Protein AF-A0A8T6WIY8-F1 (afdb_monomer_lite)

Sequence (77 aa):
MTNLKKRLDSAISELMIIRDVLDKADGHPPCCFTIGEDGEVGCDTVGPLPKQEFWEECQRCRRQIRSFLEKVGLEDR

Structure (mmCIF, N/CA/C/O backbone):
data_AF-A0A8T6WIY8-F1
#
_entry.id   AF-A0A8T6WIY8-F1
#
loop_
_atom_site.group_PDB
_atom_site.id
_atom_site.type_symbol
_atom_site.label_atom_id
_atom_site.label_alt_id
_atom_site.label_comp_id
_atom_site.label_asym_id
_atom_site.label_entity_id
_atom_site.label_seq_id
_atom_site.pdbx_PDB_ins_code
_atom_site.Cartn_x
_atom_site.Cartn_y
_atom_site.Cartn_z
_atom_site.occupancy
_atom_site.B_iso_or_equiv
_atom_site.auth_seq_id
_atom_site.auth_comp_id
_atom_site.auth_asym_id
_atom_site.auth_atom_id
_atom_site.pdbx_PDB_model_num
ATOM 1 N N . MET A 1 1 ? 4.461 3.827 31.180 1.00 51.56 1 MET A N 1
ATOM 2 C CA . MET A 1 1 ? 3.668 2.710 30.618 1.00 51.56 1 MET A CA 1
ATOM 3 C C . MET A 1 1 ? 2.762 3.259 29.533 1.00 51.56 1 MET A C 1
ATOM 5 O O . MET A 1 1 ? 1.929 4.109 29.827 1.00 51.56 1 MET A O 1
ATOM 9 N N . THR A 1 2 ? 2.946 2.848 28.283 1.00 67.25 2 THR A N 1
ATOM 10 C CA . THR A 1 2 ? 2.023 3.214 27.204 1.00 67.25 2 THR A CA 1
ATOM 11 C C . THR A 1 2 ? 0.736 2.408 27.356 1.00 67.25 2 THR A C 1
ATOM 13 O O . THR A 1 2 ? 0.757 1.187 27.468 1.00 67.25 2 THR A O 1
ATOM 16 N N . ASN A 1 3 ? -0.393 3.110 27.417 1.00 89.88 3 ASN A N 1
ATOM 17 C CA . ASN A 1 3 ? -1.713 2.502 27.525 1.00 89.88 3 ASN A CA 1
ATOM 18 C C . ASN A 1 3 ? -1.993 1.676 26.254 1.00 89.88 3 ASN A C 1
ATOM 20 O O . ASN A 1 3 ? -1.944 2.219 25.150 1.00 89.88 3 ASN A O 1
ATOM 24 N N . LEU A 1 4 ? -2.276 0.377 26.409 1.00 94.19 4 LEU A N 1
ATOM 25 C CA . LEU A 1 4 ? -2.544 -0.537 25.292 1.00 94.19 4 LEU A CA 1
ATOM 26 C C . LEU A 1 4 ? -3.704 -0.060 24.411 1.00 94.19 4 LEU A C 1
ATOM 28 O O . LEU A 1 4 ? -3.604 -0.153 23.192 1.00 94.19 4 LEU A O 1
ATOM 32 N N . LYS A 1 5 ? -4.748 0.529 25.008 1.00 92.62 5 LYS A N 1
ATOM 33 C CA . LYS A 1 5 ? -5.863 1.125 24.266 1.00 92.62 5 LYS A CA 1
ATOM 34 C C . LYS A 1 5 ? -5.382 2.253 23.357 1.00 92.62 5 LYS A C 1
ATOM 36 O O . LYS A 1 5 ? -5.679 2.234 22.175 1.00 92.62 5 LYS A O 1
ATOM 41 N N . LYS A 1 6 ? -4.547 3.166 23.870 1.00 93.38 6 LYS A N 1
ATOM 42 C CA . LYS A 1 6 ? -3.979 4.252 23.049 1.00 93.38 6 LYS A CA 1
ATOM 43 C C . LYS A 1 6 ? -3.164 3.715 21.871 1.00 93.38 6 LYS A C 1
ATOM 45 O O . LYS A 1 6 ? -3.250 4.260 20.783 1.00 93.38 6 LYS A O 1
ATOM 50 N N . ARG A 1 7 ? -2.388 2.642 22.076 1.00 94.25 7 ARG A N 1
ATOM 51 C CA . ARG A 1 7 ? -1.623 2.003 20.989 1.00 94.25 7 ARG A CA 1
ATOM 52 C C . ARG A 1 7 ? -2.539 1.386 19.930 1.00 94.25 7 ARG A C 1
ATOM 54 O O . ARG A 1 7 ? -2.232 1.498 18.749 1.00 94.25 7 ARG A O 1
ATOM 61 N N . LEU A 1 8 ? -3.634 0.754 20.354 1.00 92.75 8 LEU A N 1
ATOM 62 C CA . LEU A 1 8 ? -4.638 0.199 19.450 1.00 92.75 8 LEU A CA 1
ATOM 63 C C . LEU A 1 8 ? -5.349 1.305 18.657 1.00 92.75 8 LEU A C 1
ATOM 65 O O . LEU A 1 8 ? -5.432 1.200 17.440 1.00 92.75 8 LEU A O 1
ATOM 69 N N . ASP A 1 9 ? -5.782 2.379 19.320 1.00 91.88 9 ASP A N 1
ATOM 70 C CA . ASP A 1 9 ? -6.452 3.519 18.677 1.00 91.88 9 ASP A CA 1
ATOM 71 C C . ASP A 1 9 ? -5.541 4.190 17.628 1.00 91.88 9 ASP A C 1
ATOM 73 O O . ASP A 1 9 ? -5.986 4.519 16.526 1.00 91.88 9 ASP A O 1
ATOM 77 N N . SER A 1 10 ? -4.244 4.340 17.934 1.00 94.50 10 SER A N 1
ATOM 78 C CA . SER A 1 10 ? -3.252 4.831 16.970 1.00 94.50 10 SER A CA 1
ATOM 79 C C . SER A 1 10 ? -3.090 3.885 15.782 1.00 94.50 10 SER A C 1
ATOM 81 O O . SER A 1 10 ? -3.137 4.339 14.647 1.00 94.50 10 SER A O 1
ATOM 83 N N . ALA A 1 11 ? -2.950 2.576 16.016 1.00 94.00 11 ALA A N 1
ATOM 84 C CA . ALA A 1 11 ? -2.823 1.605 14.930 1.00 94.00 11 ALA A CA 1
ATOM 85 C C . ALA A 1 11 ? -4.063 1.592 14.018 1.00 94.00 11 ALA A C 1
ATOM 87 O O . ALA A 1 11 ? -3.922 1.553 12.801 1.00 94.00 11 ALA A O 1
ATOM 88 N N . ILE A 1 12 ? -5.269 1.678 14.590 1.00 92.75 12 ILE A N 1
ATOM 89 C CA . ILE A 1 12 ? -6.519 1.778 13.823 1.00 92.75 12 ILE A CA 1
ATOM 90 C C . ILE A 1 12 ? -6.528 3.048 12.966 1.00 92.75 12 ILE A C 1
ATOM 92 O O . ILE A 1 12 ? -6.856 2.975 11.785 1.00 92.75 12 ILE A O 1
ATOM 96 N N . SER A 1 13 ? -6.124 4.190 13.531 1.00 93.31 13 SER A N 1
ATOM 97 C CA . SER A 1 13 ? -6.066 5.459 12.794 1.00 93.31 13 SER A CA 1
ATOM 98 C C . SER A 1 13 ? -5.114 5.380 11.596 1.00 93.31 13 SER A C 1
ATOM 100 O O . SER A 1 13 ? -5.491 5.765 10.493 1.00 93.31 13 SER A O 1
ATOM 102 N N . GLU A 1 14 ? -3.920 4.811 11.778 1.00 94.88 14 GLU A N 1
ATOM 103 C CA . GLU A 1 14 ? -2.960 4.606 10.683 1.00 94.88 14 GLU A CA 1
ATOM 104 C C . GLU A 1 14 ? -3.521 3.679 9.593 1.00 94.88 14 GLU A C 1
ATOM 106 O O . GLU A 1 14 ? -3.403 3.967 8.404 1.00 94.88 14 GLU A O 1
ATOM 111 N N . LEU A 1 15 ? -4.201 2.591 9.973 1.00 94.00 15 LEU A N 1
ATOM 112 C CA . LEU A 1 15 ? -4.839 1.687 9.010 1.00 94.00 15 LEU A CA 1
ATOM 113 C C . LEU A 1 15 ? -5.959 2.378 8.211 1.00 94.00 15 LEU A C 1
ATOM 115 O O . LEU A 1 15 ? -6.095 2.126 7.013 1.00 94.00 15 LEU A O 1
ATOM 119 N N . MET A 1 16 ? -6.731 3.272 8.838 1.00 91.38 16 MET A N 1
ATOM 120 C CA . MET A 1 16 ? -7.746 4.075 8.143 1.00 91.38 16 MET A CA 1
ATOM 121 C C . MET A 1 16 ? -7.122 5.074 7.161 1.00 91.38 16 MET A C 1
ATOM 123 O O . MET A 1 16 ? -7.646 5.240 6.060 1.00 91.38 16 MET A O 1
ATOM 127 N N . ILE A 1 17 ? -5.994 5.696 7.521 1.00 92.56 17 ILE A N 1
ATOM 128 C CA . ILE A 1 17 ? -5.239 6.580 6.618 1.00 92.56 17 ILE A CA 1
ATOM 129 C C . ILE A 1 17 ? -4.733 5.788 5.409 1.00 92.56 17 ILE A C 1
ATOM 131 O O . ILE A 1 17 ? -4.920 6.218 4.273 1.00 92.56 17 ILE A O 1
ATOM 135 N N . ILE A 1 18 ? -4.150 4.605 5.632 1.00 92.19 18 ILE A N 1
ATOM 136 C CA . ILE A 1 18 ? -3.690 3.732 4.544 1.00 92.19 18 ILE A CA 1
ATOM 137 C C . ILE A 1 18 ? -4.853 3.399 3.603 1.00 92.19 18 ILE A C 1
ATOM 139 O O . ILE A 1 18 ? -4.700 3.518 2.390 1.00 92.19 18 ILE A O 1
ATOM 143 N N . ARG A 1 19 ? -6.025 3.030 4.137 1.00 90.19 19 ARG A N 1
ATOM 144 C CA . ARG A 1 19 ? -7.229 2.758 3.333 1.00 90.19 19 ARG A CA 1
ATOM 145 C C . ARG A 1 19 ? -7.594 3.943 2.433 1.00 90.19 19 ARG A C 1
ATOM 147 O O . ARG A 1 19 ? -7.717 3.764 1.226 1.00 90.19 19 ARG A O 1
ATOM 154 N N . ASP A 1 20 ? -7.688 5.141 3.008 1.00 90.62 20 ASP A N 1
ATOM 155 C CA . ASP A 1 20 ? -8.041 6.371 2.287 1.00 90.62 20 ASP A CA 1
ATOM 156 C C . ASP A 1 20 ? -7.050 6.687 1.152 1.00 90.62 20 ASP A C 1
ATOM 158 O O . ASP A 1 20 ? -7.453 6.983 0.025 1.00 90.62 20 ASP A O 1
ATOM 162 N N . VAL A 1 21 ? -5.747 6.535 1.411 1.00 91.12 21 VAL A N 1
ATOM 163 C CA . VAL A 1 21 ? -4.703 6.697 0.387 1.00 91.12 21 VAL A CA 1
ATOM 164 C C . VAL A 1 21 ? -4.868 5.667 -0.734 1.00 91.12 21 VAL A C 1
ATOM 166 O O . VAL A 1 21 ? -4.767 6.008 -1.913 1.00 91.12 21 VAL A O 1
ATOM 169 N N . LEU A 1 22 ? -5.160 4.407 -0.398 1.00 89.31 22 LEU A N 1
ATOM 170 C CA . LEU A 1 22 ? -5.387 3.364 -1.398 1.00 89.31 22 LEU A CA 1
ATOM 171 C C . LEU A 1 22 ? -6.652 3.602 -2.225 1.00 89.31 22 LEU A C 1
ATOM 173 O O . LEU A 1 22 ? -6.683 3.152 -3.374 1.00 89.31 22 LEU A O 1
ATOM 177 N N . ASP A 1 23 ? -7.693 4.220 -1.669 1.00 86.69 23 ASP A N 1
ATOM 178 C CA . ASP A 1 23 ? -8.953 4.538 -2.359 1.00 86.69 23 ASP A CA 1
ATOM 179 C C . ASP A 1 23 ? -8.799 5.710 -3.324 1.00 86.69 23 ASP A C 1
ATOM 181 O O . ASP A 1 23 ? -9.296 5.641 -4.444 1.00 86.69 23 ASP A O 1
ATOM 185 N N . LYS A 1 24 ? -8.025 6.727 -2.938 1.00 88.19 24 LYS A N 1
ATOM 186 C CA . LYS A 1 24 ? -7.764 7.922 -3.757 1.00 88.19 24 LYS A CA 1
ATOM 187 C C . LYS A 1 24 ? -6.685 7.731 -4.825 1.00 88.19 24 LYS A C 1
ATOM 189 O O . LYS A 1 24 ? -6.473 8.609 -5.656 1.00 88.19 24 LYS A O 1
ATOM 194 N N . ALA A 1 25 ? -5.969 6.608 -4.805 1.00 84.12 25 ALA A N 1
ATOM 195 C CA . ALA A 1 25 ? -4.931 6.315 -5.785 1.00 84.12 25 ALA A CA 1
ATOM 196 C C . ALA A 1 25 ? -5.530 5.905 -7.148 1.00 84.12 25 ALA A C 1
ATOM 198 O O . ALA A 1 25 ? -5.822 4.726 -7.404 1.00 84.12 25 ALA A O 1
ATOM 199 N N . ASP A 1 26 ? -5.666 6.890 -8.039 1.00 76.62 26 ASP A N 1
ATOM 200 C CA . ASP A 1 26 ? -6.160 6.763 -9.418 1.00 76.62 26 ASP A CA 1
ATOM 201 C C . ASP A 1 26 ? -5.129 6.098 -10.347 1.00 76.62 26 ASP A C 1
ATOM 203 O O . ASP A 1 26 ? -4.495 6.735 -11.187 1.00 76.62 26 ASP A O 1
ATOM 207 N N . GLY A 1 27 ? -4.895 4.797 -10.164 1.00 70.75 27 GLY A N 1
ATOM 208 C CA . GLY A 1 27 ? -4.012 3.989 -11.023 1.00 70.75 27 GLY A CA 1
ATOM 209 C C . GLY A 1 27 ? -2.507 4.249 -10.856 1.00 70.75 27 GLY A C 1
ATOM 210 O O . GLY A 1 27 ? -1.695 3.523 -11.430 1.00 70.75 27 GLY A O 1
ATOM 211 N N . HIS A 1 28 ? -2.135 5.231 -10.038 1.00 78.06 28 HIS A N 1
ATOM 212 C CA . HIS A 1 28 ? -0.755 5.542 -9.678 1.00 78.06 28 HIS A CA 1
ATOM 213 C C . HIS A 1 28 ? -0.343 4.805 -8.396 1.00 78.06 28 HIS A C 1
ATOM 215 O O . HIS A 1 28 ? -1.212 4.485 -7.576 1.00 78.06 28 HIS A O 1
ATOM 221 N N . PRO A 1 29 ? 0.962 4.532 -8.198 1.00 79.50 29 PRO A N 1
ATOM 222 C CA . PRO A 1 29 ? 1.446 3.960 -6.952 1.00 79.50 29 PRO A CA 1
ATOM 223 C C . PRO A 1 29 ? 1.034 4.834 -5.750 1.00 79.50 29 PRO A C 1
ATOM 225 O O . PRO A 1 29 ? 1.348 6.023 -5.734 1.00 79.50 29 PRO A O 1
ATOM 228 N N . PRO A 1 30 ? 0.330 4.272 -4.749 1.00 82.69 30 PRO A N 1
ATOM 229 C CA . PRO A 1 30 ? -0.076 5.000 -3.543 1.00 82.69 30 PRO A CA 1
ATOM 230 C C . PRO A 1 30 ? 1.085 5.228 -2.563 1.00 82.69 30 PRO A C 1
ATOM 232 O O . PRO A 1 30 ? 0.940 5.961 -1.589 1.00 82.69 30 PRO A O 1
ATOM 235 N N . CYS A 1 31 ? 2.212 4.550 -2.779 1.00 85.31 31 CYS A N 1
ATOM 236 C CA . CYS A 1 31 ? 3.404 4.607 -1.947 1.00 85.31 31 CYS A CA 1
ATOM 237 C C . CYS A 1 31 ? 4.528 5.384 -2.638 1.00 85.31 31 CYS A C 1
ATOM 239 O O . CYS A 1 31 ? 4.527 5.560 -3.856 1.00 85.31 31 CYS A O 1
ATOM 241 N N . CYS A 1 32 ? 5.513 5.818 -1.852 1.00 87.38 3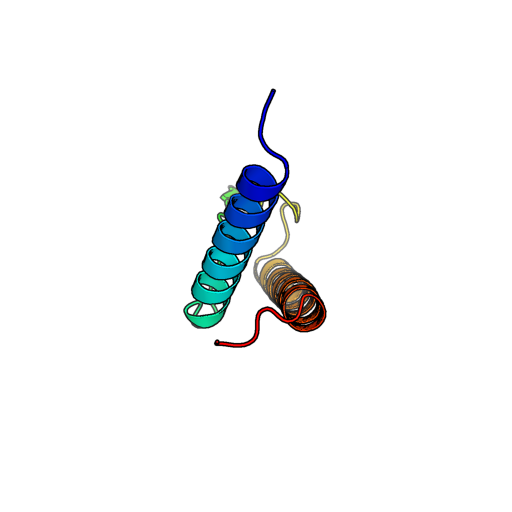2 CYS A N 1
ATOM 242 C CA . CYS A 1 32 ? 6.745 6.389 -2.384 1.00 87.38 32 CYS A CA 1
ATOM 243 C C . CYS A 1 32 ? 7.471 5.367 -3.271 1.00 87.38 32 CYS A C 1
ATOM 245 O O . CYS A 1 32 ? 7.567 4.190 -2.922 1.00 87.38 32 CYS A O 1
ATOM 247 N N . PHE A 1 33 ? 8.010 5.831 -4.394 1.00 90.69 33 PHE A N 1
ATOM 248 C CA . PHE A 1 33 ? 8.836 5.041 -5.299 1.00 90.69 33 PHE A CA 1
ATOM 249 C C . PHE A 1 33 ? 9.975 5.900 -5.851 1.00 90.69 33 PHE A C 1
ATOM 251 O O . PHE A 1 33 ? 9.891 7.130 -5.884 1.00 90.69 33 PHE A O 1
ATOM 258 N N . THR A 1 34 ? 11.042 5.246 -6.280 1.00 93.19 34 THR A N 1
ATOM 259 C CA . THR A 1 34 ? 12.209 5.846 -6.916 1.00 93.19 34 THR A CA 1
ATOM 260 C C . THR A 1 34 ? 12.276 5.418 -8.373 1.00 93.19 34 THR A C 1
ATOM 262 O O . THR A 1 34 ? 11.801 4.345 -8.743 1.00 93.19 34 THR A O 1
ATOM 265 N N . ILE A 1 35 ? 12.853 6.281 -9.206 1.00 92.38 35 ILE A N 1
ATOM 266 C CA . ILE A 1 35 ? 13.150 5.989 -10.608 1.00 92.38 35 ILE A CA 1
ATOM 267 C C . ILE A 1 35 ? 14.673 5.945 -10.723 1.00 92.38 35 ILE A C 1
ATOM 269 O O . ILE A 1 35 ? 15.338 6.927 -10.391 1.00 92.38 35 ILE A O 1
ATOM 273 N N . GLY A 1 36 ?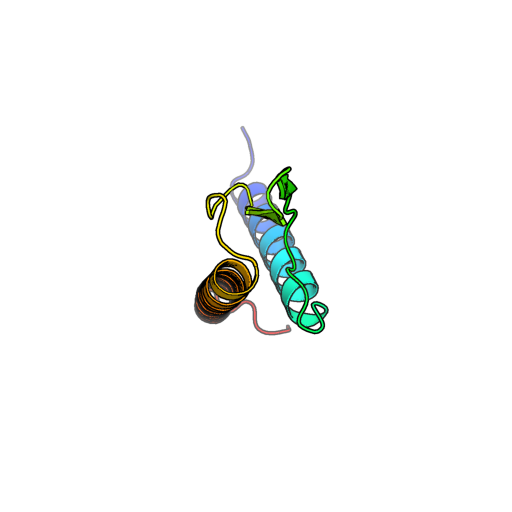 15.209 4.794 -11.120 1.00 89.44 36 GLY A N 1
ATOM 274 C CA . GLY A 1 36 ? 16.634 4.585 -11.356 1.00 89.44 36 GLY A CA 1
ATOM 275 C C . GLY A 1 36 ? 17.109 5.223 -12.662 1.00 89.44 36 GLY A C 1
ATOM 276 O O . GLY A 1 36 ? 16.305 5.625 -13.505 1.00 89.44 36 GLY A O 1
ATOM 277 N N . GLU A 1 37 ? 18.428 5.294 -12.839 1.00 86.44 37 GLU A N 1
ATOM 278 C CA . GLU A 1 37 ? 19.060 5.904 -14.021 1.00 86.44 37 GLU A CA 1
ATOM 279 C C . GLU A 1 37 ? 18.678 5.186 -15.329 1.00 86.44 37 GLU A C 1
ATOM 281 O O . GLU A 1 37 ? 18.487 5.838 -16.355 1.00 86.44 37 GLU A O 1
ATOM 286 N N . ASP A 1 38 ? 18.448 3.872 -15.265 1.00 88.31 38 ASP A N 1
ATOM 287 C CA . ASP A 1 38 ? 18.048 3.029 -16.401 1.00 88.31 38 ASP A CA 1
ATOM 288 C C . ASP A 1 38 ? 16.523 3.010 -16.655 1.00 88.31 38 ASP A C 1
ATOM 290 O O . ASP A 1 38 ? 16.020 2.247 -17.480 1.00 88.31 38 ASP A O 1
ATOM 294 N N . GLY A 1 39 ? 15.753 3.849 -15.948 1.00 87.81 39 GLY A N 1
ATOM 295 C CA . GLY A 1 39 ? 14.290 3.918 -16.068 1.00 87.81 39 GLY A CA 1
ATOM 296 C C . GLY A 1 39 ? 13.532 2.816 -15.318 1.00 87.81 39 GLY A C 1
ATOM 297 O O . GLY A 1 39 ? 12.303 2.735 -15.419 1.00 87.81 39 GLY A O 1
ATOM 298 N N . GLU A 1 40 ? 14.245 1.990 -14.553 1.00 93.44 40 GLU A N 1
ATOM 299 C CA . GLU A 1 40 ? 13.662 1.058 -13.589 1.00 93.44 40 GLU A CA 1
ATOM 300 C C . GLU A 1 40 ? 12.974 1.811 -12.447 1.00 93.44 40 GLU A C 1
ATOM 302 O O . GLU A 1 40 ? 13.366 2.919 -12.076 1.00 93.44 40 GLU A O 1
ATOM 307 N N . VAL A 1 41 ? 11.935 1.208 -11.877 1.00 94.56 41 VAL A N 1
ATOM 308 C CA . VAL A 1 41 ? 11.145 1.787 -10.790 1.00 94.56 41 VAL A CA 1
ATOM 309 C C . VAL A 1 41 ? 11.146 0.834 -9.605 1.00 94.56 41 VAL A C 1
ATOM 311 O O . VAL A 1 41 ? 10.963 -0.366 -9.787 1.00 94.56 41 VAL A O 1
ATOM 314 N N . GLY A 1 42 ? 11.357 1.363 -8.401 1.00 93.31 42 GLY A N 1
ATOM 315 C CA . GLY A 1 42 ? 11.384 0.586 -7.161 1.00 93.31 42 GLY A CA 1
ATOM 316 C C . GLY A 1 42 ? 10.744 1.333 -5.992 1.00 93.31 42 GLY A C 1
ATOM 317 O O . GLY A 1 42 ? 10.519 2.536 -6.054 1.00 93.31 42 GLY A O 1
ATO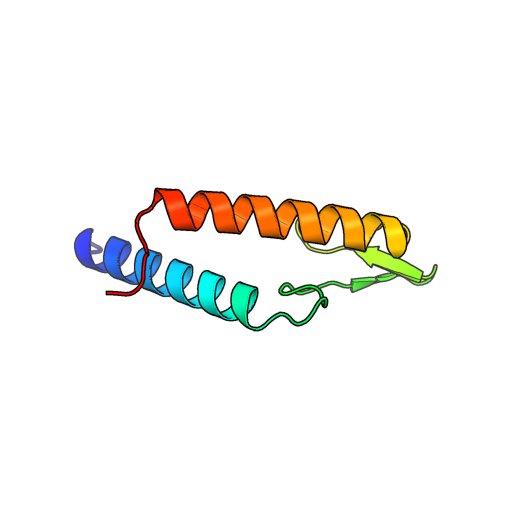M 318 N N . CYS A 1 43 ? 10.442 0.632 -4.906 1.00 92.81 43 CYS A N 1
ATOM 319 C CA . CYS A 1 43 ? 10.024 1.198 -3.623 1.00 92.81 43 CYS A CA 1
ATOM 320 C C . CYS A 1 43 ? 10.686 0.433 -2.469 1.00 92.81 43 CYS A C 1
ATOM 322 O O . CYS A 1 43 ? 11.389 -0.550 -2.684 1.00 92.81 43 CYS A O 1
ATOM 324 N N . ASP A 1 44 ? 10.418 0.827 -1.225 1.00 90.25 44 ASP A N 1
ATOM 325 C CA . ASP A 1 44 ? 11.020 0.177 -0.048 1.00 90.25 44 ASP A CA 1
ATOM 326 C C . ASP A 1 44 ? 10.625 -1.304 0.119 1.00 90.25 44 ASP A C 1
ATOM 328 O O . ASP A 1 44 ? 11.218 -2.028 0.916 1.00 90.25 44 ASP A O 1
ATOM 332 N N . THR A 1 45 ? 9.595 -1.764 -0.599 1.00 89.19 45 THR A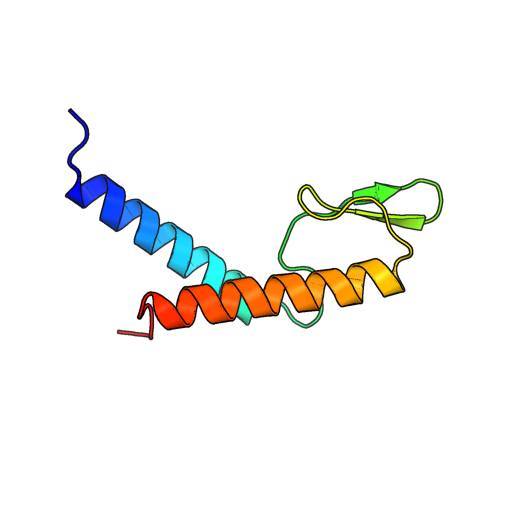 N 1
ATOM 333 C CA . THR A 1 45 ? 9.096 -3.150 -0.541 1.00 89.19 45 THR A CA 1
ATOM 334 C C . THR A 1 45 ? 9.441 -3.962 -1.788 1.00 89.19 45 THR A C 1
ATOM 336 O O . THR A 1 45 ? 9.703 -5.158 -1.688 1.00 89.19 45 THR A O 1
ATOM 339 N N . VAL A 1 46 ? 9.417 -3.331 -2.963 1.00 89.44 46 VAL A N 1
ATOM 340 C CA . VAL A 1 46 ? 9.650 -3.971 -4.261 1.00 89.44 46 VAL A CA 1
ATOM 341 C C . VAL A 1 46 ? 10.891 -3.333 -4.860 1.00 89.44 46 VAL A C 1
ATOM 343 O O . VAL A 1 46 ? 10.922 -2.119 -5.039 1.00 89.44 46 VAL A O 1
ATOM 346 N N . GLY A 1 47 ? 11.910 -4.143 -5.148 1.00 86.75 47 GLY A N 1
ATOM 347 C CA . GLY A 1 47 ? 13.161 -3.667 -5.738 1.00 86.75 47 GLY A CA 1
ATOM 348 C C . GLY A 1 47 ? 12.967 -2.972 -7.093 1.00 86.75 47 GLY A C 1
ATOM 349 O O . GLY A 1 47 ? 11.852 -2.933 -7.618 1.00 86.75 47 GLY A O 1
ATOM 350 N N . PRO A 1 48 ? 14.045 -2.415 -7.666 1.00 93.19 48 PRO A N 1
ATOM 351 C CA . PRO A 1 48 ? 13.979 -1.831 -8.996 1.00 93.19 48 PRO A CA 1
ATOM 352 C C . PRO A 1 48 ? 13.555 -2.901 -10.008 1.00 93.19 48 PRO A C 1
ATOM 354 O O . PRO A 1 48 ? 14.102 -4.003 -10.039 1.00 93.19 48 PRO A O 1
ATOM 357 N N . LEU A 1 49 ? 12.530 -2.577 -10.787 1.00 94.88 49 LEU A N 1
ATOM 358 C CA . LEU A 1 49 ? 11.969 -3.416 -11.837 1.00 94.88 49 LEU A CA 1
ATOM 359 C C . LEU A 1 49 ? 11.718 -2.571 -13.088 1.00 94.88 49 LEU A C 1
ATOM 361 O O . LEU A 1 49 ? 11.514 -1.353 -12.984 1.00 94.88 49 LEU A O 1
ATOM 365 N N . PRO A 1 50 ? 11.621 -3.195 -14.272 1.00 95.06 50 PRO A N 1
ATOM 366 C CA . PRO A 1 50 ? 11.051 -2.538 -15.435 1.00 95.06 50 PRO A CA 1
ATOM 367 C C . PRO A 1 50 ? 9.695 -1.921 -15.087 1.00 95.06 50 PRO A C 1
ATOM 369 O O . PRO A 1 50 ? 8.877 -2.528 -14.393 1.00 95.06 50 PRO A O 1
ATOM 372 N N . LYS A 1 51 ? 9.430 -0.712 -15.591 1.00 91.69 51 LYS A N 1
ATOM 373 C CA . LYS A 1 51 ? 8.233 0.069 -15.243 1.00 91.69 51 LYS A CA 1
ATOM 374 C C . LYS A 1 51 ? 6.940 -0.754 -15.295 1.00 91.69 51 LYS A C 1
ATOM 376 O O . LYS A 1 51 ? 6.115 -0.659 -14.399 1.00 91.69 51 LYS A O 1
ATOM 381 N N . GLN A 1 52 ? 6.742 -1.561 -16.333 1.00 92.56 52 GLN A N 1
ATOM 382 C CA . GLN A 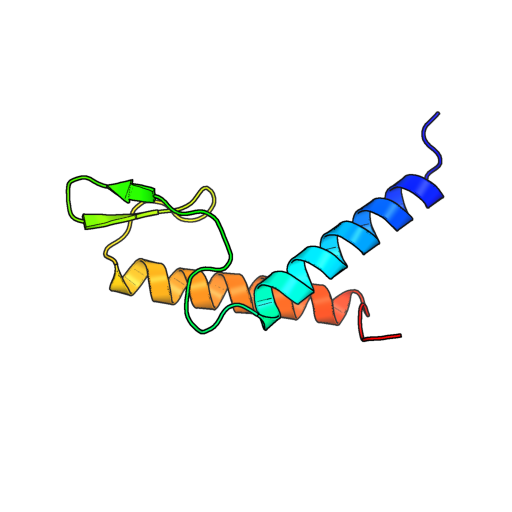1 52 ? 5.525 -2.363 -16.442 1.00 92.56 52 GLN A CA 1
ATOM 383 C C . GLN A 1 52 ? 5.414 -3.406 -15.317 1.00 92.56 52 GLN A C 1
ATOM 385 O O . GLN A 1 52 ? 4.376 -3.485 -14.662 1.00 92.56 52 GLN A O 1
ATOM 390 N N . GLU A 1 53 ? 6.493 -4.139 -15.047 1.00 94.81 53 GLU A N 1
ATOM 391 C CA . GLU A 1 53 ? 6.553 -5.154 -13.991 1.00 94.81 53 GLU A CA 1
ATOM 392 C C . GLU A 1 53 ? 6.343 -4.534 -12.603 1.00 94.81 53 GLU A C 1
ATOM 394 O O . GLU A 1 53 ? 5.576 -5.056 -11.793 1.00 94.81 53 GLU A O 1
ATOM 399 N N . PHE A 1 54 ? 6.932 -3.359 -12.352 1.00 94.31 54 PHE A N 1
ATOM 400 C CA . PHE A 1 54 ? 6.707 -2.627 -11.106 1.00 94.31 54 PHE A CA 1
ATOM 401 C C . PHE A 1 54 ? 5.228 -2.273 -10.904 1.00 94.31 54 PHE A C 1
ATOM 403 O O . PHE A 1 54 ? 4.708 -2.398 -9.796 1.00 94.31 54 PHE A O 1
ATOM 410 N N . TRP A 1 55 ? 4.521 -1.839 -11.954 1.00 91.62 55 TRP A N 1
ATOM 411 C CA . TRP A 1 55 ? 3.099 -1.495 -11.845 1.00 91.62 55 TRP A CA 1
ATOM 412 C C . TRP A 1 55 ? 2.241 -2.727 -11.545 1.00 91.62 55 TRP A C 1
ATOM 414 O O . TRP A 1 55 ? 1.311 -2.637 -10.742 1.00 91.62 55 TRP A O 1
ATOM 424 N N . GLU A 1 56 ? 2.554 -3.876 -12.140 1.00 93.06 56 GLU A N 1
ATOM 425 C CA . GLU A 1 56 ? 1.853 -5.135 -11.869 1.00 93.06 56 GLU A CA 1
ATOM 426 C C . GLU A 1 56 ? 2.044 -5.589 -10.412 1.00 93.06 56 GLU A C 1
ATOM 428 O O . GLU A 1 56 ? 1.061 -5.895 -9.721 1.00 93.06 56 GLU A O 1
ATOM 433 N N . GLU A 1 57 ? 3.277 -5.536 -9.903 1.00 94.44 57 GLU A N 1
ATOM 434 C CA . GLU A 1 57 ? 3.582 -5.839 -8.501 1.00 94.44 57 GLU A CA 1
ATOM 435 C C . GLU A 1 57 ? 2.985 -4.801 -7.538 1.00 94.44 57 GLU A C 1
ATOM 437 O O . GLU A 1 57 ? 2.435 -5.156 -6.492 1.00 94.44 57 GLU A O 1
ATOM 442 N N . CYS A 1 58 ? 2.959 -3.521 -7.913 1.00 92.62 58 CYS A N 1
ATOM 443 C CA . CYS A 1 58 ? 2.291 -2.476 -7.140 1.00 92.62 58 CYS A CA 1
ATOM 444 C C . CYS A 1 58 ? 0.782 -2.754 -7.001 1.00 92.62 58 CYS A C 1
ATOM 446 O O . CYS A 1 58 ? 0.231 -2.686 -5.897 1.00 92.62 58 CYS A O 1
ATOM 448 N N . GLN A 1 59 ? 0.104 -3.151 -8.086 1.00 91.56 59 GLN A N 1
ATOM 449 C CA . GLN A 1 59 ? -1.312 -3.536 -8.033 1.00 91.56 59 GLN A CA 1
ATOM 450 C C . GLN A 1 59 ? -1.538 -4.787 -7.178 1.00 91.56 59 GLN A C 1
ATOM 452 O O . GLN A 1 59 ? -2.534 -4.879 -6.453 1.00 91.56 59 GLN A O 1
ATOM 457 N N . ARG A 1 60 ? -0.617 -5.755 -7.221 1.00 93.19 60 ARG A N 1
ATOM 458 C CA . ARG A 1 60 ? -0.661 -6.934 -6.351 1.00 93.19 60 ARG A CA 1
ATOM 459 C C . ARG A 1 60 ? -0.537 -6.550 -4.876 1.00 93.19 60 ARG A C 1
ATOM 461 O O . ARG A 1 60 ? -1.382 -6.975 -4.087 1.00 93.19 60 ARG A O 1
ATOM 468 N N . CYS A 1 61 ? 0.437 -5.713 -4.530 1.00 93.00 61 CYS A N 1
ATOM 469 C CA . CYS A 1 61 ? 0.631 -5.191 -3.179 1.00 93.00 61 CYS A CA 1
ATOM 470 C C . CYS A 1 61 ? -0.622 -4.442 -2.687 1.00 93.00 61 CYS A C 1
ATOM 472 O O . CYS A 1 61 ? -1.161 -4.751 -1.622 1.00 93.00 61 CYS A O 1
ATOM 474 N N . ARG A 1 62 ? -1.190 -3.553 -3.517 1.00 91.38 62 ARG A N 1
ATOM 475 C CA . ARG A 1 62 ? -2.446 -2.838 -3.222 1.00 91.38 62 ARG A CA 1
ATOM 476 C C . ARG A 1 62 ? -3.598 -3.791 -2.900 1.00 91.38 62 ARG A C 1
ATOM 478 O O . ARG A 1 62 ? -4.307 -3.575 -1.918 1.00 91.38 62 ARG A O 1
ATOM 485 N N . ARG A 1 63 ? -3.783 -4.859 -3.685 1.00 91.69 63 ARG A N 1
ATOM 486 C CA . ARG A 1 63 ? -4.820 -5.877 -3.420 1.00 91.69 63 ARG A CA 1
ATOM 487 C C . ARG A 1 63 ? -4.594 -6.611 -2.099 1.00 91.69 63 ARG A C 1
ATOM 489 O O . ARG A 1 63 ? -5.556 -6.873 -1.382 1.00 91.69 63 ARG A O 1
ATOM 496 N N . GLN A 1 64 ? -3.345 -6.929 -1.762 1.00 93.06 64 GLN A N 1
ATOM 497 C CA . GLN A 1 64 ? -3.017 -7.597 -0.501 1.00 93.06 64 GLN A CA 1
ATOM 498 C C . GLN A 1 64 ? -3.338 -6.717 0.710 1.00 93.06 64 GLN A C 1
ATOM 500 O O . GLN A 1 64 ? -3.970 -7.197 1.651 1.00 93.06 64 GLN A O 1
ATOM 505 N N . ILE A 1 65 ? -2.970 -5.432 0.664 1.00 92.12 65 ILE A N 1
ATOM 506 C CA . ILE A 1 65 ? -3.267 -4.490 1.751 1.00 92.12 65 ILE A CA 1
ATOM 507 C C . ILE A 1 65 ? -4.783 -4.301 1.895 1.00 92.12 65 ILE A C 1
ATOM 509 O O . ILE A 1 65 ? -5.295 -4.376 3.008 1.00 92.12 65 ILE A O 1
ATOM 513 N N . ARG A 1 66 ? -5.525 -4.146 0.788 1.00 90.62 66 ARG A N 1
ATOM 514 C CA . ARG A 1 66 ? -6.999 -4.063 0.819 1.00 90.62 66 ARG A CA 1
ATOM 515 C C . ARG A 1 66 ? -7.638 -5.282 1.480 1.00 90.62 66 ARG A C 1
ATOM 517 O O . ARG A 1 66 ? -8.396 -5.126 2.429 1.00 90.62 66 ARG A O 1
ATOM 524 N N . SER A 1 67 ? -7.253 -6.486 1.055 1.00 91.94 67 SER A N 1
ATOM 525 C CA . SER A 1 67 ? -7.772 -7.726 1.646 1.00 91.94 67 SER A CA 1
ATOM 526 C C . SER A 1 67 ? -7.453 -7.842 3.141 1.00 91.94 67 SER A C 1
ATOM 528 O O . SER A 1 67 ? -8.232 -8.413 3.904 1.00 91.94 67 SER A O 1
ATOM 530 N N . PHE A 1 68 ? -6.309 -7.315 3.584 1.00 92.25 68 PHE A N 1
ATOM 531 C CA . PHE A 1 68 ? -5.989 -7.243 5.006 1.00 92.25 68 PHE A CA 1
ATOM 532 C C . PHE A 1 68 ? -6.910 -6.265 5.748 1.00 92.25 68 PHE A C 1
ATOM 534 O O . PHE A 1 68 ? -7.481 -6.638 6.770 1.00 92.25 68 PHE A O 1
ATOM 541 N N . LEU A 1 69 ? -7.090 -5.049 5.228 1.00 90.94 69 LEU A N 1
ATOM 542 C CA . LEU A 1 69 ? -7.938 -4.020 5.840 1.00 90.94 69 LEU A CA 1
ATOM 543 C C . LEU A 1 69 ? -9.402 -4.469 5.969 1.00 90.94 69 LEU A C 1
ATOM 545 O O . LEU A 1 69 ? -10.008 -4.261 7.019 1.00 90.94 69 LEU A O 1
ATOM 549 N N . GLU A 1 70 ? -9.932 -5.159 4.955 1.00 89.25 70 GLU A N 1
ATOM 550 C CA . GLU A 1 70 ? -11.268 -5.775 4.981 1.00 89.25 70 GLU A CA 1
ATOM 551 C C . GLU A 1 70 ? -11.405 -6.786 6.133 1.00 89.25 70 GLU A C 1
ATOM 553 O O . GLU A 1 70 ? -12.371 -6.757 6.891 1.00 89.25 70 GLU A O 1
ATOM 558 N N . LYS A 1 71 ? -10.399 -7.647 6.338 1.00 89.38 71 LYS A N 1
ATOM 559 C CA . LYS A 1 71 ? -10.413 -8.664 7.409 1.00 89.38 71 LYS A CA 1
ATOM 560 C C . LYS A 1 71 ? -10.359 -8.077 8.815 1.00 89.38 71 LYS A C 1
ATOM 562 O O . LYS A 1 71 ? -10.843 -8.712 9.748 1.00 89.38 71 LYS A O 1
ATOM 567 N N . VAL A 1 72 ? -9.754 -6.902 8.987 1.00 86.62 72 VAL A N 1
ATOM 568 C CA . VAL A 1 72 ? -9.698 -6.217 10.291 1.00 86.62 72 VAL A CA 1
ATOM 569 C C . VAL A 1 72 ? -11.052 -5.571 10.635 1.00 86.62 72 VAL A C 1
ATOM 571 O O . VAL A 1 72 ? -11.241 -5.106 11.756 1.00 86.62 72 VAL A O 1
ATOM 574 N N . GLY A 1 73 ? -12.031 -5.592 9.720 1.00 77.75 73 GLY A N 1
ATOM 575 C CA . GLY A 1 73 ? -13.370 -5.056 9.966 1.00 77.75 73 GLY A CA 1
ATOM 576 C C . GLY A 1 73 ? -13.377 -3.534 10.092 1.00 77.75 73 GLY A C 1
ATOM 577 O O . GLY A 1 73 ? -14.246 -2.971 10.755 1.00 77.75 73 GLY A O 1
ATOM 578 N N . LEU A 1 74 ? -12.400 -2.865 9.471 1.00 66.75 74 LEU A N 1
ATOM 579 C CA . LEU A 1 74 ? -12.381 -1.412 9.306 1.00 66.75 74 LEU A CA 1
ATOM 580 C C . LEU A 1 74 ? -13.270 -1.016 8.117 1.00 66.75 74 LEU A C 1
ATOM 582 O O . LEU A 1 74 ? -12.826 -0.320 7.205 1.00 66.75 74 LEU A O 1
ATOM 586 N N . GLU A 1 75 ? -14.509 -1.505 8.105 1.00 58.94 75 GLU A N 1
ATOM 587 C CA . GLU A 1 75 ? -15.574 -0.988 7.244 1.00 58.94 75 GLU A CA 1
ATOM 588 C C . GLU A 1 75 ? -16.049 0.350 7.827 1.00 58.94 75 GLU A C 1
ATOM 590 O O . GLU A 1 75 ? -15.966 0.553 9.042 1.00 58.94 75 GLU A O 1
ATOM 595 N N . ASP A 1 76 ? -16.465 1.290 6.971 1.00 53.72 76 ASP A N 1
ATOM 596 C CA . ASP A 1 76 ? -16.956 2.601 7.411 1.00 53.72 76 ASP A C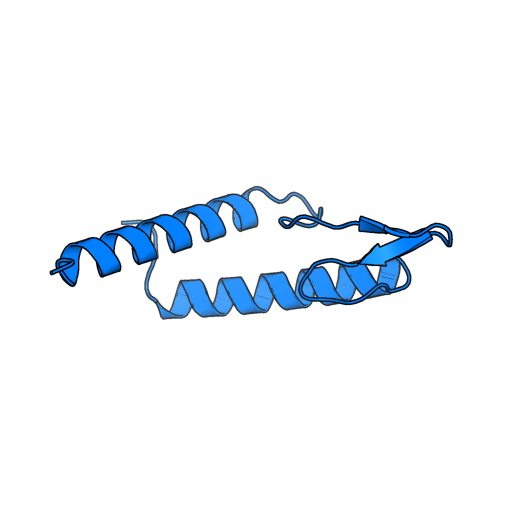A 1
ATOM 597 C C . ASP A 1 76 ? -18.015 2.441 8.512 1.00 53.72 76 ASP A C 1
ATOM 599 O O . ASP A 1 76 ? -19.096 1.896 8.291 1.00 53.72 76 ASP A O 1
ATOM 603 N N . ARG A 1 77 ? -17.657 2.892 9.717 1.00 45.56 77 ARG A N 1
ATOM 604 C CA . ARG A 1 77 ? -18.591 3.158 10.808 1.00 45.56 77 ARG A CA 1
ATOM 605 C C . ARG A 1 77 ? -19.049 4.600 10.736 1.00 45.56 77 ARG A C 1
ATOM 607 O O . ARG A 1 77 ? -18.171 5.465 10.522 1.00 45.56 77 ARG A O 1
#

Foldseek 3Di:
DDDPVVVVVVVLVVLVVVVVLLVPPPLDQSDDWDQDPVRFIGDPVGHTDHPVVVSVVSVVVSVVSVVVSVVVVPDPD

pLDDT: mean 87.71, std 10.17, range [45.56, 95.06]

Radius of gyration: 15.41 Å; chains: 1; bounding box: 38×17×47 Å

Secondary structure (DSSP, 8-state):
---HHHHHHHHHHHHHHHHHHHHH--SS-SS--EE-TTS-EE-SSS-SB-HHHHHHHHHHHHHHHHHHHHHTT----